Protein AF-A0A350YZQ4-F1 (afdb_monomer)

Solvent-accessible surface area (backbone atoms only — not comparable to full-atom values): 4929 Å² total; per-residue (Å²): 129,68,60,72,55,41,43,50,46,19,48,66,67,36,86,89,45,48,76,67,52,50,50,50,47,30,66,73,58,69,32,64,66,46,56,61,71,45,55,41,77,61,45,40,71,41,88,92,32,47,69,71,52,20,45,51,61,56,33,65,66,41,54,53,52,23,46,52,51,49,51,48,54,68,74,43,82,66,83,78,92,79,79,134

Sequence (84 aa):
MNETLLFKVALSLVPGIGSVLARNLISYVGSIEGIFREKSAHLMKIPGIGEVNARKICEARVMEQANHELEFIGKNQVHGSLVP

Secondary structure (DSSP, 8-state):
-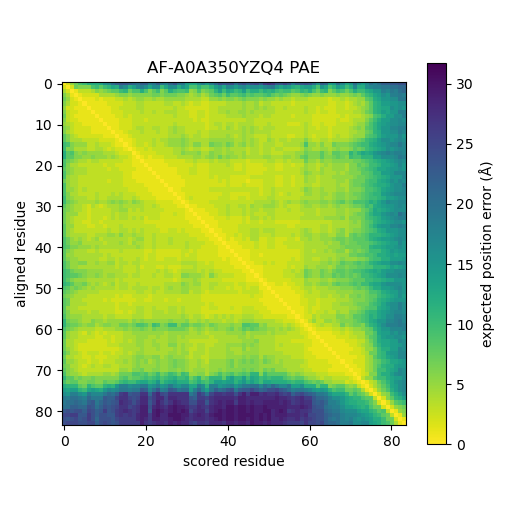-HHHHHHHHHHHSTT--HHHHHHHHHHHSSHHHHHHS-HHHHTTSTT--HHHHHHHH-HHHHHHHHHHHHHHHH-SS------

Mean predicted aligned error: 7.11 Å

Foldseek 3Di:
DPVLQLLVQLQVPQPQRDPVLQVQLCVQQVGSVSLLVDQLVSSCVGPSRHSSSSVSSPDVVSSVVSVVVVVCCVVPPDDDDDDD

Nearest PDB structures (foldseek):
  1x2i-assembly1_A  TM=8.522E-01  e=2.245E-02  Pyrococcus furiosus
  2bhn-assembly2_C-3  TM=7.712E-01  e=3.476E-02  Aeropyrum pernix
  2bgw-assembly1_B  TM=8.081E-01  e=7.072E-02  Aeropyrum pernix
  2bhn-assembly1_A  TM=7.537E-01  e=7.888E-02  Aeropyrum pernix
  9jpk-assembly1_B  TM=2.787E-01  e=7.763E+00  Achromobacter denitrificans

Radius of gyration: 13.78 Å; Cα contacts (8 Å, |Δi|>4): 75; chains: 1; bounding box: 28×34×33 Å

Structure (mmCIF, N/CA/C/O backbone):
data_AF-A0A350YZQ4-F1
#
_entry.id   AF-A0A350YZQ4-F1
#
loop_
_atom_site.group_PDB
_atom_site.id
_a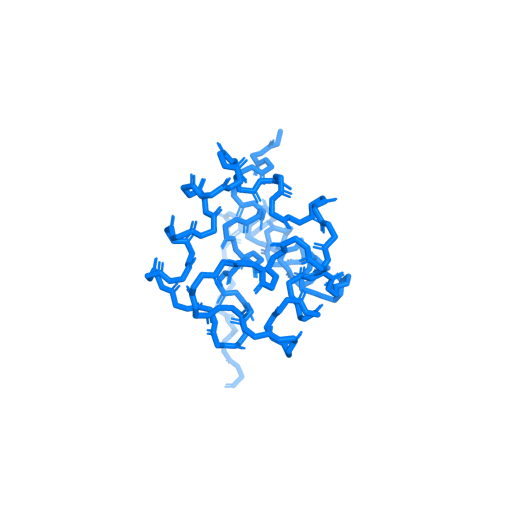tom_site.type_symbol
_atom_site.label_atom_id
_atom_site.label_alt_id
_atom_site.label_comp_id
_atom_site.label_asym_id
_atom_site.label_entity_id
_atom_site.label_seq_id
_atom_site.pdbx_PDB_ins_code
_atom_site.Cartn_x
_atom_site.Cartn_y
_atom_site.Cartn_z
_atom_site.occupancy
_atom_site.B_iso_or_equiv
_atom_site.auth_seq_id
_atom_site.auth_comp_id
_atom_site.auth_asym_id
_atom_s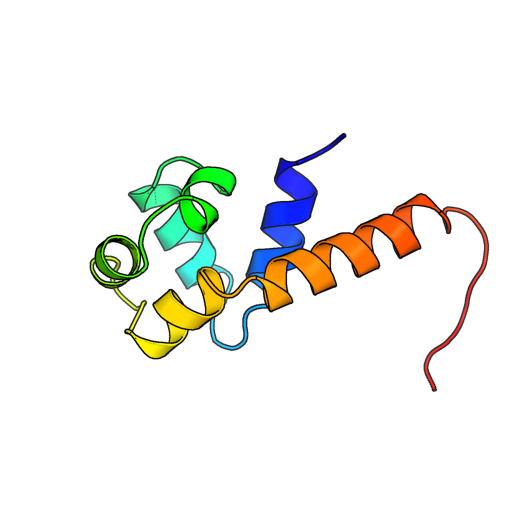ite.auth_atom_id
_atom_site.pdbx_PDB_model_num
ATOM 1 N N . MET A 1 1 ? -16.415 6.685 10.591 1.00 48.53 1 MET A N 1
ATOM 2 C CA . MET A 1 1 ? -14.967 6.948 10.426 1.00 48.53 1 MET A CA 1
ATOM 3 C C . MET A 1 1 ? -14.655 6.816 8.943 1.00 48.53 1 MET A C 1
ATOM 5 O O . MET A 1 1 ? -15.256 5.966 8.308 1.00 48.53 1 MET A O 1
ATOM 9 N N . ASN A 1 2 ? -13.827 7.686 8.361 1.00 62.66 2 ASN A N 1
ATOM 10 C CA . ASN A 1 2 ? -13.558 7.669 6.918 1.00 62.66 2 ASN A CA 1
ATOM 11 C C . ASN A 1 2 ? -12.589 6.524 6.566 1.00 62.66 2 ASN A C 1
ATOM 13 O O . ASN A 1 2 ? -11.397 6.762 6.389 1.00 62.66 2 ASN A O 1
ATOM 17 N N . GLU A 1 3 ? -13.092 5.294 6.458 1.00 71.44 3 GLU A N 1
ATOM 18 C CA . GLU A 1 3 ? -12.322 4.106 6.044 1.00 71.44 3 GLU A CA 1
ATOM 19 C C . GLU A 1 3 ? -11.595 4.355 4.710 1.00 71.44 3 GLU A C 1
ATOM 21 O O . GLU A 1 3 ? -10.404 4.090 4.573 1.00 71.44 3 GLU A O 1
ATOM 26 N N . THR A 1 4 ? -12.245 5.053 3.777 1.00 80.44 4 THR A N 1
ATOM 27 C CA . THR A 1 4 ? -11.643 5.535 2.525 1.00 80.44 4 THR A CA 1
ATOM 28 C C . THR A 1 4 ? -10.357 6.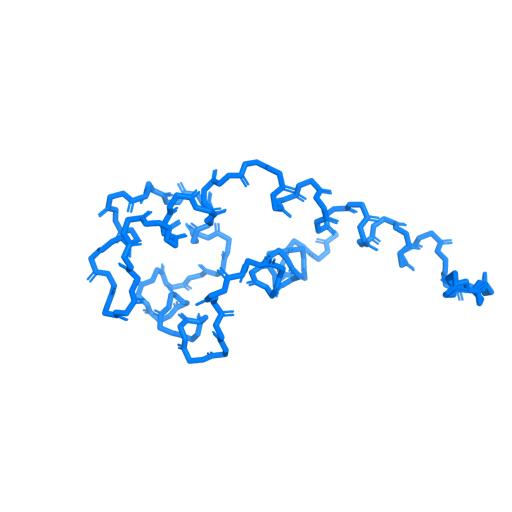348 2.718 1.00 80.44 4 THR A C 1
ATOM 30 O O . THR A 1 4 ? -9.461 6.266 1.879 1.00 80.44 4 THR A O 1
ATOM 33 N N . LEU A 1 5 ? -10.240 7.159 3.779 1.00 83.62 5 LEU A N 1
ATOM 34 C CA . LEU A 1 5 ? -9.012 7.917 4.053 1.00 83.62 5 LEU A CA 1
ATOM 35 C C . LEU A 1 5 ? -7.896 7.002 4.556 1.00 83.62 5 LEU A C 1
ATOM 37 O O . LEU A 1 5 ? -6.763 7.164 4.113 1.00 83.62 5 LEU A O 1
ATOM 41 N N . LEU A 1 6 ? -8.214 6.017 5.400 1.00 86.19 6 LEU A N 1
ATOM 42 C CA . LEU A 1 6 ? -7.244 5.037 5.902 1.00 86.19 6 LEU A CA 1
ATOM 43 C C . LEU A 1 6 ? -6.583 4.288 4.757 1.00 86.19 6 LEU A C 1
ATOM 45 O O . LEU A 1 6 ? -5.359 4.279 4.649 1.00 86.19 6 LEU A O 1
ATOM 49 N N . PHE A 1 7 ? -7.387 3.753 3.845 1.00 87.12 7 PHE A N 1
ATOM 50 C CA . PHE A 1 7 ? -6.864 3.036 2.691 1.00 87.12 7 PHE A CA 1
ATOM 51 C C . PHE A 1 7 ? -6.089 3.948 1.734 1.00 87.12 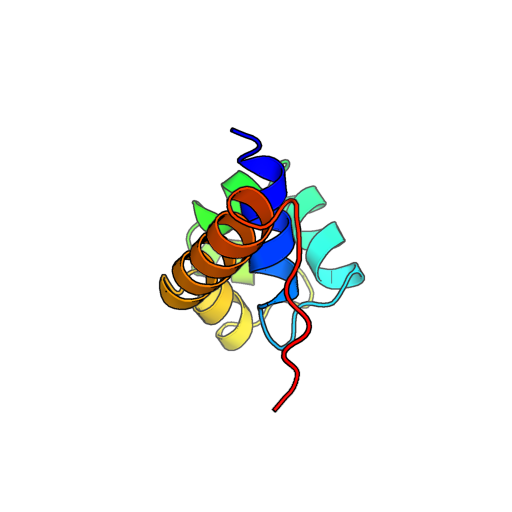7 PHE A C 1
ATOM 53 O O . PHE A 1 7 ? -5.122 3.500 1.126 1.00 87.12 7 PHE A O 1
ATOM 60 N N . LYS A 1 8 ? -6.450 5.234 1.613 1.00 85.44 8 LYS A N 1
ATOM 61 C CA . LYS A 1 8 ? -5.679 6.204 0.811 1.00 85.44 8 LYS A CA 1
ATOM 62 C C . LYS A 1 8 ? -4.300 6.470 1.408 1.00 85.44 8 LYS A C 1
ATOM 64 O O . LYS A 1 8 ? -3.320 6.465 0.666 1.00 85.44 8 LYS A O 1
ATOM 69 N N . VAL A 1 9 ? -4.226 6.682 2.723 1.00 87.94 9 VAL A N 1
ATOM 70 C CA . VAL A 1 9 ? -2.959 6.886 3.440 1.00 87.94 9 VAL A CA 1
ATOM 71 C C . VAL A 1 9 ? -2.110 5.622 3.353 1.00 87.94 9 VAL A C 1
ATOM 73 O O . VAL A 1 9 ? -0.968 5.695 2.913 1.00 87.94 9 VAL A O 1
ATOM 76 N N . ALA A 1 10 ? -2.696 4.456 3.640 1.00 88.62 10 ALA A N 1
ATOM 77 C CA . ALA A 1 10 ? -2.035 3.160 3.514 1.00 88.62 10 ALA A CA 1
ATOM 78 C C . ALA A 1 10 ? -1.415 2.981 2.129 1.00 88.62 10 ALA A C 1
ATOM 80 O O . ALA A 1 10 ? -0.234 2.673 2.015 1.00 88.62 10 ALA A O 1
ATOM 81 N N . LEU A 1 11 ? -2.171 3.252 1.065 1.00 87.62 11 LEU A N 1
ATOM 82 C CA . LEU A 1 11 ? -1.683 3.060 -0.295 1.00 87.62 11 LEU A CA 1
ATOM 83 C C . LEU A 1 11 ? -0.541 4.022 -0.650 1.00 87.62 11 LEU A C 1
ATOM 85 O O . LEU A 1 11 ? 0.382 3.634 -1.361 1.00 87.62 11 LEU A O 1
ATOM 89 N N . SER A 1 12 ? -0.578 5.248 -0.119 1.00 85.31 12 SER A N 1
ATOM 90 C CA . SER A 1 12 ? 0.498 6.233 -0.268 1.00 85.31 12 SER A CA 1
ATOM 91 C C . SER A 1 12 ? 1.757 5.875 0.528 1.00 85.31 12 SER A C 1
ATOM 93 O O . SER A 1 12 ? 2.847 6.303 0.153 1.00 85.31 12 SER A O 1
ATOM 95 N N . LEU A 1 13 ? 1.621 5.105 1.610 1.00 87.06 13 LEU A N 1
ATOM 96 C CA . LEU A 1 13 ? 2.739 4.600 2.407 1.00 87.06 13 LEU A CA 1
ATOM 97 C C . LEU A 1 13 ? 3.415 3.382 1.762 1.00 87.06 13 LEU A C 1
ATOM 99 O O . LEU A 1 13 ? 4.528 3.038 2.156 1.00 87.06 13 LEU A O 1
ATOM 103 N N . VAL A 1 14 ? 2.789 2.729 0.772 1.00 87.25 14 VAL A N 1
ATOM 104 C CA . VAL A 1 14 ? 3.389 1.574 0.093 1.00 87.25 14 VAL A CA 1
ATOM 105 C C . VAL A 1 14 ? 4.528 2.032 -0.831 1.00 87.25 14 VAL A C 1
ATOM 107 O O . VAL A 1 14 ? 4.282 2.641 -1.878 1.00 87.25 14 VAL A O 1
ATOM 110 N N . PRO A 1 15 ? 5.791 1.673 -0.535 1.00 82.00 15 PRO A N 1
ATOM 111 C CA . PRO A 1 15 ? 6.915 2.084 -1.359 1.00 82.00 15 PRO A CA 1
ATOM 112 C C . PRO A 1 15 ? 6.888 1.356 -2.705 1.00 82.00 15 PRO A C 1
ATOM 114 O O . PRO A 1 15 ? 7.001 0.125 -2.764 1.00 82.00 15 PRO A O 1
ATOM 117 N N . GLY A 1 16 ? 6.793 2.142 -3.778 1.00 84.06 16 GLY A N 1
ATOM 118 C CA . GLY A 1 16 ? 6.666 1.656 -5.152 1.00 84.06 16 GLY A CA 1
ATOM 119 C C . GLY A 1 16 ? 5.255 1.779 -5.729 1.00 84.06 16 GLY A C 1
ATOM 120 O O . GLY A 1 16 ? 5.085 1.483 -6.907 1.00 84.06 16 GLY A O 1
ATOM 121 N N . ILE A 1 17 ? 4.266 2.243 -4.954 1.00 87.44 17 ILE A N 1
ATOM 122 C CA . ILE A 1 17 ? 2.914 2.545 -5.441 1.00 87.44 17 ILE A CA 1
ATOM 123 C C . ILE A 1 17 ? 2.745 4.057 -5.589 1.00 87.44 17 ILE A C 1
ATOM 125 O O . ILE A 1 17 ? 2.483 4.781 -4.636 1.00 87.44 17 ILE A O 1
ATOM 129 N N . GLY A 1 18 ? 2.911 4.541 -6.819 1.00 82.69 18 GLY A N 1
ATOM 130 C CA . GLY A 1 18 ? 2.616 5.929 -7.171 1.00 82.69 18 GLY A CA 1
ATOM 131 C C . GLY A 1 18 ? 1.137 6.159 -7.493 1.00 82.69 18 GLY A C 1
ATOM 132 O O . GLY A 1 18 ? 0.344 5.222 -7.592 1.00 82.69 18 GLY A O 1
ATOM 133 N N . SER A 1 19 ? 0.780 7.415 -7.766 1.00 83.88 19 SER A N 1
ATOM 134 C CA . SER A 1 19 ? -0.580 7.836 -8.148 1.00 83.88 19 SER A CA 1
ATOM 135 C C . SER A 1 19 ? -1.150 7.084 -9.361 1.00 83.88 19 SER A C 1
ATOM 137 O O . SER A 1 19 ? -2.347 6.799 -9.405 1.00 83.88 19 SER A O 1
ATOM 139 N N . VAL A 1 20 ? -0.300 6.713 -10.324 1.00 88.75 20 VAL A N 1
ATOM 140 C CA . VAL A 1 20 ? -0.690 5.925 -11.507 1.00 88.75 20 VAL A CA 1
ATOM 141 C C . VAL A 1 20 ? -1.088 4.501 -11.117 1.00 88.75 20 VAL A C 1
ATOM 143 O O . VAL A 1 20 ? -2.179 4.050 -11.459 1.00 88.75 20 VAL A O 1
ATOM 146 N N . LEU A 1 21 ? -0.239 3.806 -10.354 1.00 88.88 21 LEU A N 1
ATOM 147 C CA . LEU A 1 21 ? -0.521 2.445 -9.892 1.00 88.88 21 LEU A CA 1
ATOM 148 C C . LEU A 1 21 ? -1.732 2.419 -8.960 1.00 88.88 21 LEU A C 1
ATOM 150 O O . LEU A 1 21 ? -2.581 1.543 -9.091 1.00 88.88 21 LEU A O 1
ATOM 154 N N . ALA A 1 22 ? -1.862 3.422 -8.092 1.00 87.88 22 ALA A N 1
ATOM 155 C CA . ALA A 1 22 ? -3.031 3.615 -7.245 1.00 87.88 22 ALA A CA 1
ATOM 156 C C . ALA A 1 22 ? -4.325 3.723 -8.056 1.00 87.88 22 ALA A C 1
ATOM 158 O O . ALA A 1 22 ? -5.308 3.042 -7.768 1.00 87.88 22 ALA A O 1
ATOM 159 N N . ARG A 1 23 ? -4.324 4.539 -9.114 1.00 88.56 23 ARG A N 1
ATOM 160 C CA . ARG A 1 23 ? -5.475 4.677 -10.010 1.00 88.56 23 ARG A CA 1
ATOM 161 C C . ARG A 1 23 ? -5.783 3.371 -10.740 1.00 88.56 23 ARG A C 1
ATOM 163 O O . ARG A 1 23 ? -6.959 3.028 -10.858 1.00 88.56 23 ARG A O 1
ATOM 170 N N . ASN A 1 24 ? -4.764 2.643 -11.195 1.00 90.31 24 ASN A N 1
ATOM 171 C CA . ASN A 1 24 ? -4.949 1.344 -11.844 1.00 90.31 24 ASN A CA 1
ATOM 172 C C . ASN A 1 24 ? -5.572 0.332 -10.881 1.00 90.31 24 ASN A C 1
ATOM 174 O O . ASN A 1 24 ? -6.549 -0.313 -11.244 1.00 90.31 24 ASN A O 1
ATOM 178 N N . LEU A 1 25 ? -5.068 0.255 -9.646 1.00 89.75 25 LEU A N 1
ATOM 179 C CA . LEU A 1 25 ? -5.605 -0.602 -8.590 1.00 89.75 25 LEU A CA 1
ATOM 180 C C . LEU A 1 25 ? -7.084 -0.302 -8.319 1.00 89.75 25 LEU A C 1
ATOM 182 O O . LEU A 1 25 ? -7.907 -1.212 -8.332 1.00 89.75 25 LEU A O 1
ATOM 186 N N . ILE A 1 26 ? -7.438 0.975 -8.151 1.00 89.12 26 ILE A N 1
ATOM 187 C CA . ILE A 1 26 ? -8.831 1.388 -7.924 1.00 89.12 26 ILE A CA 1
ATOM 188 C C . ILE A 1 26 ? -9.703 1.066 -9.142 1.00 89.12 26 ILE A C 1
ATOM 190 O O . ILE A 1 26 ? -10.834 0.630 -8.972 1.00 89.12 26 ILE A O 1
ATOM 194 N N . SER A 1 27 ? -9.192 1.248 -10.360 1.00 90.56 27 SER A N 1
ATOM 195 C CA . SER A 1 27 ? -9.952 0.972 -11.587 1.00 90.56 27 SER A CA 1
ATOM 196 C C . SER A 1 27 ? -10.183 -0.526 -11.805 1.00 90.56 27 SER A C 1
ATOM 198 O O . SER A 1 27 ? -11.246 -0.907 -12.278 1.00 90.56 27 SER A O 1
ATOM 200 N N . TYR A 1 28 ? -9.209 -1.371 -11.451 1.00 91.12 28 TYR A N 1
ATOM 201 C CA . TYR A 1 28 ? -9.305 -2.827 -11.600 1.00 91.12 28 TYR A CA 1
ATOM 202 C C . TYR A 1 28 ? -10.167 -3.473 -10.515 1.00 91.12 28 TYR A C 1
ATOM 204 O O . TYR A 1 28 ? -10.963 -4.360 -10.805 1.00 91.12 28 TYR A O 1
ATOM 212 N N . VAL A 1 29 ? -9.993 -3.043 -9.264 1.00 89.56 29 VAL A N 1
ATOM 213 C CA . VAL A 1 29 ? -10.704 -3.611 -8.111 1.00 89.56 29 VAL A CA 1
ATOM 214 C C . VAL A 1 29 ? -12.073 -2.951 -7.913 1.00 89.56 29 VAL A C 1
ATOM 216 O O . VAL A 1 29 ? -12.980 -3.541 -7.337 1.00 89.56 29 VAL A O 1
ATOM 219 N N . GLY A 1 30 ? -12.243 -1.716 -8.384 1.00 87.06 30 GLY A N 1
ATOM 220 C CA . GLY A 1 30 ? -13.472 -0.930 -8.264 1.00 87.06 30 GLY A CA 1
ATOM 221 C C . GLY A 1 30 ? -13.623 -0.193 -6.932 1.00 87.06 30 GLY A C 1
ATOM 222 O O . GLY A 1 30 ? -14.531 0.621 -6.779 1.00 87.06 30 GLY A O 1
ATOM 223 N N . SER A 1 31 ? -12.758 -0.443 -5.947 1.00 87.44 31 SER A N 1
ATOM 224 C CA . SER A 1 31 ? -12.802 0.216 -4.636 1.00 87.44 31 SER A CA 1
ATOM 225 C C . SER A 1 31 ? -11.449 0.170 -3.948 1.00 87.44 31 SER A C 1
ATOM 227 O O . SER A 1 31 ? -10.748 -0.836 -4.027 1.00 87.44 31 SER A O 1
ATOM 229 N N . ILE A 1 32 ? -11.096 1.241 -3.230 1.00 86.88 32 ILE A N 1
ATOM 230 C CA . ILE A 1 32 ? -9.794 1.313 -2.560 1.00 86.88 32 ILE A CA 1
ATOM 231 C C . ILE A 1 32 ? -9.668 0.301 -1.414 1.00 86.88 32 ILE A C 1
ATOM 233 O O . ILE A 1 32 ? -8.617 -0.296 -1.229 1.00 86.88 32 ILE A O 1
ATOM 237 N N . GLU A 1 33 ? -10.759 0.046 -0.696 1.00 87.44 33 GLU A N 1
ATOM 238 C CA . GLU A 1 33 ? -10.821 -0.938 0.395 1.00 87.44 33 GLU A CA 1
ATOM 239 C C . GLU A 1 33 ? -10.680 -2.363 -0.141 1.00 87.44 33 GLU A C 1
ATOM 241 O O . GLU A 1 33 ? -10.023 -3.216 0.454 1.00 87.44 33 GLU A O 1
ATOM 2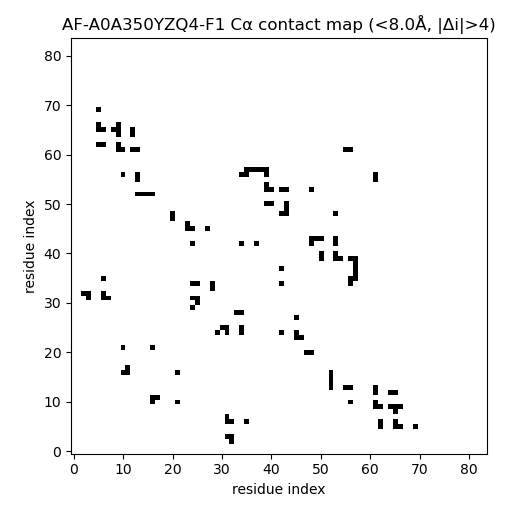46 N N . GLY A 1 34 ? -11.275 -2.603 -1.315 1.00 88.25 34 GLY A N 1
ATOM 247 C CA . GLY A 1 34 ? -11.181 -3.873 -2.020 1.00 88.25 34 GLY A CA 1
ATOM 248 C C . GLY A 1 34 ? -9.733 -4.240 -2.322 1.00 88.25 34 GLY A C 1
ATOM 249 O O . GLY A 1 34 ? -9.382 -5.407 -2.231 1.00 88.25 34 GLY A O 1
ATOM 250 N N . ILE A 1 35 ? -8.868 -3.258 -2.598 1.00 88.88 35 ILE A N 1
ATOM 251 C CA . ILE A 1 35 ? -7.448 -3.500 -2.895 1.00 88.88 35 ILE A CA 1
ATOM 252 C C . ILE A 1 35 ? -6.751 -4.198 -1.721 1.00 88.88 35 ILE A C 1
ATOM 254 O O . ILE A 1 35 ? -5.973 -5.121 -1.937 1.00 88.88 35 ILE A O 1
ATOM 258 N N . PHE A 1 36 ? -7.049 -3.781 -0.488 1.00 86.88 36 PHE A N 1
ATOM 259 C CA . PHE A 1 36 ? -6.463 -4.353 0.729 1.00 86.88 36 PHE A CA 1
ATOM 260 C C . PHE A 1 36 ? -7.169 -5.632 1.198 1.00 86.88 36 PHE A C 1
ATOM 262 O O . PHE A 1 36 ? -6.634 -6.366 2.024 1.00 86.88 36 PHE A O 1
ATOM 269 N N . ARG A 1 37 ? -8.372 -5.908 0.682 1.00 88.00 37 ARG A N 1
ATOM 270 C CA . ARG A 1 37 ? -9.119 -7.153 0.927 1.00 88.00 37 ARG A CA 1
ATOM 271 C C . ARG A 1 37 ? -8.833 -8.242 -0.104 1.00 88.00 37 ARG A C 1
ATOM 273 O O . ARG A 1 37 ? -9.068 -9.418 0.166 1.00 88.00 37 ARG A O 1
ATOM 280 N N . GLU A 1 38 ? -8.355 -7.856 -1.278 1.00 89.62 38 GLU A N 1
ATOM 281 C CA . GLU A 1 38 ? -8.008 -8.765 -2.357 1.00 89.62 38 GLU A CA 1
ATOM 282 C C . GLU A 1 38 ? -6.713 -9.525 -2.069 1.00 89.62 38 GLU A C 1
ATOM 284 O O . GLU A 1 38 ? -5.805 -9.062 -1.379 1.00 89.62 38 GLU A O 1
ATOM 289 N N . LYS A 1 39 ? -6.603 -10.723 -2.645 1.00 89.12 39 LYS A N 1
ATOM 290 C CA . LYS A 1 39 ? -5.380 -11.524 -2.536 1.00 89.12 39 LYS A CA 1
ATOM 291 C C . LYS A 1 39 ? -4.272 -10.914 -3.391 1.00 89.12 39 LYS A C 1
ATOM 293 O O . LYS A 1 39 ? -4.517 -10.490 -4.520 1.00 89.12 39 LYS A O 1
ATOM 298 N N . SER A 1 40 ? -3.027 -11.017 -2.926 1.00 88.12 40 SER A N 1
ATOM 299 C CA . SER A 1 40 ? -1.835 -10.606 -3.685 1.00 88.12 40 SER A CA 1
ATOM 300 C C . SER A 1 40 ? -1.809 -11.172 -5.115 1.00 88.12 40 SER A C 1
ATOM 302 O O . SER A 1 40 ? -1.453 -10.463 -6.050 1.00 88.12 40 SER A O 1
ATOM 304 N N . ALA A 1 41 ? -2.284 -12.405 -5.319 1.00 90.00 41 ALA A N 1
ATOM 305 C CA . ALA A 1 41 ? -2.412 -13.027 -6.640 1.00 90.00 41 ALA A CA 1
ATOM 306 C C . ALA A 1 41 ? -3.337 -12.280 -7.616 1.00 90.00 41 ALA A C 1
ATOM 308 O O . ALA A 1 41 ? -3.086 -12.281 -8.819 1.00 90.00 41 ALA A O 1
ATOM 309 N N . HIS A 1 42 ? -4.400 -11.643 -7.124 1.00 90.31 42 HIS A N 1
ATOM 310 C CA . HIS A 1 42 ? -5.262 -10.794 -7.945 1.00 90.31 42 HIS A CA 1
ATOM 311 C C . HIS A 1 42 ? -4.623 -9.441 -8.221 1.00 90.31 42 HIS A C 1
ATOM 313 O O . HIS A 1 42 ? -4.651 -8.984 -9.362 1.00 90.31 42 HIS A O 1
ATOM 319 N N . LEU A 1 43 ? -3.955 -8.859 -7.227 1.00 89.31 43 LEU A N 1
ATOM 320 C CA . LEU A 1 43 ? -3.222 -7.608 -7.403 1.00 89.31 43 LEU A CA 1
ATOM 321 C C . LEU A 1 43 ? -2.102 -7.742 -8.446 1.00 89.31 43 LEU A C 1
ATOM 323 O O . LEU A 1 43 ? -1.908 -6.834 -9.243 1.00 89.31 43 LEU A O 1
ATOM 327 N N . MET A 1 44 ? -1.428 -8.895 -8.512 1.00 91.19 44 MET A N 1
ATOM 328 C CA . MET A 1 44 ? -0.398 -9.187 -9.522 1.00 91.19 44 MET A CA 1
ATOM 329 C C . MET A 1 44 ? -0.916 -9.225 -10.968 1.00 91.19 44 MET A C 1
ATOM 331 O O . MET A 1 44 ? -0.123 -9.123 -11.900 1.00 91.19 44 MET A O 1
ATOM 335 N N . LYS A 1 45 ? -2.230 -9.368 -11.190 1.00 89.88 45 LYS A N 1
ATOM 336 C CA . LYS A 1 45 ? -2.818 -9.293 -12.542 1.00 89.88 45 LYS A CA 1
ATOM 337 C C . LYS A 1 45 ? -2.880 -7.857 -13.069 1.00 89.88 45 LYS A C 1
ATOM 339 O O . LYS A 1 45 ? -3.157 -7.652 -14.248 1.00 89.88 45 LYS A O 1
ATOM 344 N N . ILE A 1 46 ? -2.670 -6.870 -12.201 1.00 89.44 46 ILE A N 1
ATOM 345 C CA . ILE A 1 46 ? -2.803 -5.457 -12.531 1.00 89.44 46 ILE A CA 1
ATOM 346 C C . ILE A 1 46 ? -1.495 -4.983 -13.174 1.00 89.44 46 ILE A C 1
ATOM 348 O O . ILE A 1 46 ? -0.416 -5.178 -12.606 1.00 89.44 46 ILE A O 1
ATOM 352 N N . PRO A 1 47 ? -1.553 -4.331 -14.345 1.00 86.50 47 PRO A N 1
ATOM 353 C CA . PRO A 1 47 ? -0.357 -3.887 -15.046 1.00 86.50 47 PRO A CA 1
ATOM 354 C C . PRO A 1 47 ? 0.453 -2.899 -14.194 1.00 86.50 47 PRO A C 1
ATOM 356 O O . PRO A 1 47 ? -0.056 -1.866 -13.750 1.00 86.50 47 PRO A O 1
ATOM 359 N N . GLY A 1 48 ? 1.729 -3.232 -13.981 1.00 86.19 48 GLY A N 1
ATOM 360 C CA . GLY A 1 48 ? 2.661 -2.467 -13.146 1.00 86.19 48 GLY A CA 1
ATOM 361 C C . GLY A 1 48 ? 2.703 -2.886 -11.669 1.00 86.19 48 GLY A C 1
ATOM 362 O O . GLY A 1 48 ? 3.522 -2.359 -10.915 1.00 86.19 48 GLY A O 1
ATOM 363 N N . ILE A 1 49 ? 1.883 -3.853 -11.246 1.00 89.25 49 ILE A N 1
ATOM 364 C CA . ILE A 1 49 ? 1.939 -4.448 -9.906 1.00 89.25 49 ILE A CA 1
ATOM 365 C C . ILE A 1 49 ? 2.635 -5.809 -9.986 1.00 89.25 49 ILE A C 1
ATOM 367 O O . ILE A 1 49 ? 2.048 -6.809 -10.381 1.00 89.25 49 ILE A O 1
ATOM 371 N N . GLY A 1 50 ? 3.910 -5.845 -9.597 1.00 88.81 50 GLY A N 1
ATOM 372 C CA . GLY A 1 50 ? 4.643 -7.100 -9.417 1.00 88.81 50 GLY A CA 1
ATOM 373 C C . GLY A 1 50 ? 4.366 -7.759 -8.062 1.00 88.81 50 GLY A C 1
ATOM 374 O O . GLY A 1 50 ? 3.767 -7.150 -7.174 1.00 88.81 50 GLY A O 1
ATOM 375 N N . GLU A 1 51 ? 4.885 -8.973 -7.872 1.00 89.38 51 GLU A N 1
ATOM 376 C CA . GLU A 1 51 ? 4.758 -9.750 -6.627 1.00 89.38 51 GLU A CA 1
ATOM 377 C C . GLU A 1 51 ? 5.177 -8.961 -5.383 1.00 89.38 51 GLU A C 1
ATOM 379 O O . GLU A 1 51 ? 4.459 -8.935 -4.385 1.00 89.38 51 GLU A O 1
ATOM 384 N N . VAL A 1 52 ? 6.301 -8.244 -5.467 1.00 88.38 52 VAL A N 1
ATOM 385 C CA . VAL A 1 52 ? 6.820 -7.423 -4.365 1.00 88.38 52 VAL A CA 1
ATOM 386 C C . VAL A 1 52 ? 5.809 -6.359 -3.938 1.00 88.38 52 VAL A C 1
ATOM 388 O O . VAL A 1 52 ? 5.557 -6.185 -2.749 1.00 88.38 52 VAL A O 1
ATOM 391 N N . ASN A 1 53 ? 5.212 -5.655 -4.900 1.00 89.06 53 ASN A N 1
ATOM 392 C CA . ASN A 1 53 ? 4.241 -4.600 -4.624 1.00 89.06 53 ASN A CA 1
ATOM 393 C C . ASN A 1 53 ? 2.923 -5.186 -4.112 1.00 89.06 53 ASN A C 1
ATOM 395 O O . ASN A 1 53 ? 2.384 -4.699 -3.123 1.00 89.06 53 ASN A O 1
ATOM 399 N N . ALA A 1 54 ? 2.441 -6.266 -4.731 1.00 90.00 54 ALA A N 1
ATOM 400 C CA . ALA A 1 54 ? 1.244 -6.972 -4.292 1.00 90.00 54 ALA A CA 1
ATOM 401 C C . ALA A 1 54 ? 1.372 -7.489 -2.852 1.00 90.00 54 ALA A C 1
ATOM 403 O O . ALA A 1 54 ? 0.426 -7.386 -2.073 1.00 90.00 54 ALA A O 1
ATOM 404 N N . ARG A 1 55 ? 2.547 -8.014 -2.479 1.00 89.25 55 ARG A N 1
ATOM 405 C CA . ARG A 1 55 ? 2.813 -8.468 -1.113 1.00 89.25 55 ARG A CA 1
ATOM 406 C C . ARG A 1 55 ? 2.791 -7.304 -0.134 1.00 89.25 55 ARG A C 1
ATOM 408 O O . ARG A 1 55 ? 2.058 -7.389 0.839 1.00 89.25 55 ARG A O 1
ATOM 415 N N . LYS A 1 56 ? 3.494 -6.208 -0.438 1.00 88.62 56 LYS A N 1
ATOM 416 C CA . LYS A 1 56 ? 3.520 -5.004 0.407 1.00 88.62 56 LYS A CA 1
ATOM 417 C C . LYS A 1 56 ? 2.135 -4.397 0.629 1.00 88.62 56 LYS A C 1
ATOM 419 O O . LYS A 1 56 ? 1.843 -3.961 1.730 1.00 88.62 56 LYS A O 1
ATOM 424 N N . ILE A 1 57 ? 1.280 -4.374 -0.395 1.00 87.50 57 ILE A N 1
ATOM 425 C CA . ILE A 1 57 ? -0.105 -3.890 -0.261 1.00 87.50 57 ILE A CA 1
ATOM 426 C C . ILE A 1 57 ? -0.892 -4.770 0.718 1.00 87.50 57 ILE A C 1
ATOM 428 O O . ILE A 1 57 ? -1.666 -4.262 1.521 1.00 87.50 57 ILE A O 1
ATOM 432 N N . CYS A 1 58 ? -0.677 -6.085 0.665 1.00 85.88 58 CYS A N 1
ATOM 433 C CA . CYS A 1 58 ? -1.335 -7.051 1.540 1.00 85.88 58 CYS A CA 1
ATOM 434 C C . CYS A 1 58 ? -0.667 -7.164 2.930 1.00 85.88 58 CYS A C 1
ATOM 436 O O . CYS A 1 58 ? -1.167 -7.889 3.792 1.00 85.88 58 CYS A O 1
ATOM 438 N N . GLU A 1 59 ? 0.468 -6.495 3.164 1.00 85.50 59 GLU A N 1
ATOM 439 C CA . GLU A 1 59 ? 1.166 -6.530 4.449 1.00 85.50 59 GLU A CA 1
ATOM 440 C C . GLU A 1 59 ? 0.416 -5.696 5.494 1.00 85.50 59 GLU A C 1
ATOM 442 O O . GLU A 1 59 ? 0.192 -4.496 5.328 1.00 85.50 59 GLU A O 1
ATOM 447 N N . ALA A 1 60 ? 0.105 -6.330 6.629 1.00 76.25 60 ALA A N 1
ATOM 448 C CA . ALA A 1 60 ? -0.601 -5.703 7.748 1.00 76.25 60 ALA A CA 1
ATOM 449 C C . ALA 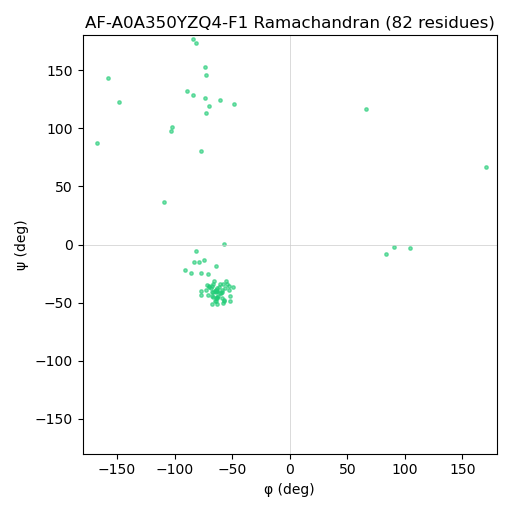A 1 60 ? 0.095 -4.430 8.261 1.00 76.25 60 ALA A C 1
ATOM 451 O O . ALA A 1 60 ? -0.571 -3.470 8.642 1.00 76.25 60 ALA A O 1
ATOM 452 N N . ARG A 1 61 ? 1.429 -4.378 8.170 1.00 83.44 61 ARG A N 1
ATOM 453 C CA . ARG A 1 61 ? 2.237 -3.243 8.622 1.00 83.44 61 ARG A CA 1
ATOM 454 C C . ARG A 1 61 ? 1.829 -1.917 7.974 1.00 83.44 61 ARG A C 1
ATOM 456 O O . ARG A 1 61 ? 1.840 -0.892 8.644 1.00 83.44 61 ARG A O 1
ATOM 463 N N . VAL A 1 62 ? 1.457 -1.922 6.693 1.00 85.38 62 VAL A N 1
ATOM 464 C CA . VAL A 1 62 ? 1.059 -0.696 5.979 1.00 85.38 62 VAL A CA 1
ATOM 465 C C . VAL A 1 62 ? -0.252 -0.149 6.543 1.00 85.38 62 VAL A C 1
ATOM 467 O O . VAL A 1 62 ? -0.389 1.056 6.752 1.00 85.38 62 VAL A O 1
ATOM 470 N N . MET A 1 63 ? -1.199 -1.042 6.834 1.00 84.50 63 MET A N 1
ATOM 471 C CA . MET A 1 63 ? -2.475 -0.689 7.452 1.00 84.50 63 MET A CA 1
ATOM 472 C C . MET A 1 63 ? -2.285 -0.185 8.884 1.00 84.50 63 MET A C 1
ATOM 474 O O . MET A 1 63 ? -2.899 0.810 9.259 1.00 84.50 63 MET A O 1
ATOM 478 N N . GLU A 1 64 ? -1.403 -0.813 9.665 1.00 86.19 64 GLU A N 1
ATOM 479 C CA . GLU A 1 64 ? -1.066 -0.353 11.017 1.00 86.19 64 GLU A CA 1
ATOM 480 C C . GLU A 1 64 ? -0.423 1.037 11.007 1.00 86.19 64 GLU A C 1
ATOM 482 O O . GLU A 1 64 ? -0.822 1.900 11.786 1.00 86.19 64 GLU A O 1
ATOM 487 N N . GLN A 1 65 ? 0.520 1.293 10.093 1.00 85.81 65 GLN A N 1
ATOM 488 C CA . GLN A 1 65 ? 1.143 2.613 9.954 1.00 85.81 65 GLN A CA 1
ATOM 489 C C . GLN A 1 65 ? 0.127 3.682 9.553 1.00 85.81 65 GLN A C 1
ATOM 491 O O . GLN A 1 65 ? 0.095 4.747 10.162 1.00 85.81 65 GLN A O 1
ATOM 496 N N . ALA A 1 66 ? -0.737 3.392 8.579 1.00 87.62 66 ALA A N 1
ATOM 497 C CA . ALA A 1 66 ? -1.782 4.321 8.162 1.00 87.62 66 ALA A CA 1
ATOM 498 C C . ALA A 1 66 ? -2.785 4.609 9.281 1.00 87.62 66 ALA A C 1
ATOM 500 O O . ALA A 1 66 ? -3.243 5.742 9.427 1.00 87.62 66 ALA A O 1
ATOM 501 N N . ASN A 1 67 ? -3.118 3.589 10.074 1.00 85.75 67 ASN A N 1
ATOM 502 C CA . ASN A 1 67 ? -4.014 3.739 11.208 1.00 85.75 67 ASN A CA 1
ATOM 503 C C . ASN A 1 67 ? -3.367 4.591 12.299 1.00 85.75 67 ASN A C 1
ATOM 505 O O . ASN A 1 67 ? -3.997 5.523 12.780 1.00 85.75 67 ASN A O 1
ATOM 509 N N . HIS A 1 68 ? -2.094 4.352 12.617 1.00 85.94 68 HIS A N 1
ATOM 510 C CA . HIS A 1 68 ? -1.348 5.174 13.566 1.00 85.94 68 HIS A CA 1
ATOM 511 C C . HIS A 1 68 ? -1.240 6.633 13.101 1.00 85.94 68 HIS A C 1
ATOM 513 O O . HIS A 1 68 ? -1.435 7.548 13.895 1.00 85.94 68 HIS A O 1
ATOM 519 N N . GLU A 1 69 ? -0.996 6.862 11.809 1.00 83.56 69 GLU A N 1
ATOM 520 C CA . GLU A 1 69 ? -0.938 8.202 11.221 1.00 83.56 69 GLU A CA 1
ATOM 521 C C . GLU A 1 69 ? -2.293 8.918 11.315 1.00 83.56 69 GLU A C 1
ATOM 523 O O . GLU A 1 69 ? -2.369 10.064 11.752 1.00 83.56 69 GLU A O 1
ATOM 528 N N . LEU A 1 70 ? -3.390 8.236 10.972 1.00 83.25 70 LEU A N 1
ATOM 529 C CA . LEU A 1 70 ? -4.735 8.804 11.077 1.00 83.25 70 LEU A CA 1
ATOM 530 C C . LEU A 1 70 ? -5.208 8.984 12.515 1.00 83.25 70 LEU A C 1
ATOM 532 O O . LEU A 1 70 ? -5.905 9.957 12.796 1.00 83.25 70 LEU A O 1
ATOM 536 N N . GLU A 1 71 ? -4.848 8.085 13.425 1.00 82.62 71 GLU A N 1
ATOM 537 C CA . GLU A 1 71 ? -5.101 8.253 14.853 1.00 82.62 71 GLU A CA 1
ATOM 538 C C . GLU A 1 71 ? -4.316 9.437 15.409 1.00 82.62 71 GLU A C 1
ATOM 540 O O . GLU A 1 71 ? -4.868 10.208 16.192 1.00 82.62 71 GLU A O 1
ATOM 545 N N . PHE A 1 72 ? -3.069 9.627 14.973 1.00 79.25 72 PHE A N 1
ATOM 546 C CA . PHE A 1 72 ? -2.268 10.788 15.336 1.00 79.25 72 PHE A CA 1
ATOM 547 C C . PHE A 1 72 ? -2.916 12.071 14.812 1.00 79.25 72 PHE A C 1
ATOM 549 O O . PHE A 1 72 ? -3.202 12.969 15.594 1.00 79.25 72 PHE A O 1
ATOM 556 N N . ILE A 1 73 ? -3.263 12.141 13.525 1.00 72.81 73 ILE A N 1
ATOM 557 C CA . ILE A 1 73 ? -3.910 13.320 12.921 1.00 72.81 73 ILE A CA 1
ATOM 558 C C . ILE A 1 73 ? -5.292 13.586 13.547 1.00 72.81 73 ILE A C 1
ATOM 560 O O . ILE A 1 73 ? -5.648 14.735 13.807 1.00 72.81 73 ILE A O 1
ATOM 564 N N . GLY A 1 74 ? -6.069 12.534 13.816 1.00 67.12 74 GLY A N 1
ATOM 565 C CA . GLY A 1 74 ? -7.410 12.613 14.399 1.00 67.12 74 GLY A CA 1
ATOM 566 C C . GLY A 1 7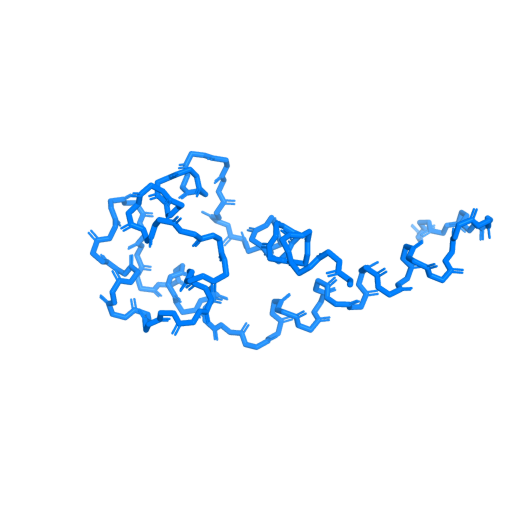4 ? -7.412 13.005 15.876 1.00 67.12 74 GLY A C 1
ATOM 567 O O . GLY A 1 74 ? -8.296 13.743 16.307 1.00 67.12 74 GLY A O 1
ATOM 568 N N . LYS A 1 75 ? -6.408 12.572 16.648 1.00 60.19 75 LYS A N 1
ATOM 569 C CA . LYS A 1 75 ? -6.193 13.035 18.028 1.00 60.19 75 LYS A CA 1
ATOM 570 C C . LYS A 1 75 ? -5.556 14.422 18.083 1.00 60.19 75 LYS A C 1
ATOM 572 O O . LYS A 1 75 ? -5.765 15.133 19.060 1.00 60.19 75 LYS A O 1
ATOM 577 N N . ASN A 1 76 ? -4.829 14.826 17.042 1.00 54.97 76 ASN A N 1
ATOM 578 C CA . ASN A 1 76 ? -4.001 16.028 17.034 1.00 54.97 76 ASN A CA 1
ATOM 579 C C . ASN A 1 76 ? -4.552 17.165 16.155 1.00 54.97 76 ASN A C 1
ATOM 581 O O . ASN A 1 76 ? -3.786 17.942 15.583 1.00 54.97 76 ASN A O 1
ATOM 585 N N . GLN A 1 77 ? -5.877 17.347 16.109 1.00 49.91 77 GLN A N 1
ATOM 586 C CA . GLN A 1 77 ? -6.500 18.560 15.549 1.00 49.91 77 GLN A CA 1
ATOM 587 C C . GLN A 1 77 ? -6.047 19.873 16.228 1.00 49.91 77 GLN A C 1
ATOM 589 O O . GLN A 1 77 ? -6.462 20.944 15.797 1.00 49.91 77 GLN A O 1
ATOM 594 N N . VAL A 1 78 ? -5.157 19.839 17.224 1.00 54.16 78 VAL A N 1
ATOM 595 C CA . VAL A 1 78 ? -4.476 21.018 17.764 1.00 54.16 78 VAL A CA 1
ATOM 596 C C . VAL A 1 78 ? -3.066 20.662 18.254 1.00 54.16 78 VAL A C 1
ATOM 598 O O . VAL A 1 78 ? -2.911 19.845 19.148 1.00 54.16 78 VAL A O 1
ATOM 601 N N . HIS A 1 79 ? -2.068 21.359 17.699 1.00 47.44 79 HIS A N 1
ATOM 602 C CA . HIS A 1 79 ? -0.672 21.495 18.150 1.00 47.44 79 HIS A CA 1
ATOM 603 C C . HIS A 1 79 ? 0.238 20.264 18.122 1.00 47.44 79 HIS A C 1
ATOM 605 O O . HIS A 1 79 ? 0.065 19.319 18.876 1.00 47.44 79 HIS A O 1
ATOM 611 N N . GLY A 1 80 ? 1.298 20.318 17.313 1.00 42.50 80 GLY A N 1
ATOM 612 C CA . GLY A 1 80 ? 2.363 19.323 17.401 1.00 42.50 80 GLY A CA 1
ATOM 613 C C . GLY A 1 80 ? 3.366 19.392 16.266 1.00 42.50 80 GLY A C 1
ATOM 614 O O . GLY A 1 80 ? 3.446 18.478 15.459 1.00 42.50 80 GLY A O 1
ATOM 615 N N . SER A 1 81 ? 4.130 20.483 16.206 1.00 51.22 81 SER A N 1
ATOM 616 C CA . SER A 1 81 ? 5.464 20.464 15.603 1.00 51.22 81 SER A CA 1
ATOM 617 C C . SER A 1 81 ? 6.228 19.279 16.181 1.00 51.22 81 SER A C 1
ATOM 61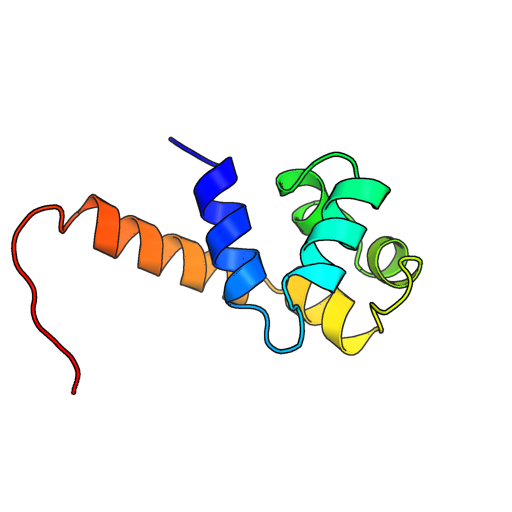9 O O . SER A 1 81 ? 6.362 19.244 17.397 1.00 51.22 81 SER A O 1
ATOM 621 N N . LEU A 1 82 ? 6.692 18.337 15.360 1.00 45.22 82 LEU A N 1
ATOM 622 C CA . LEU A 1 82 ? 7.798 17.427 15.676 1.00 45.22 82 LEU A CA 1
ATOM 623 C C . LEU A 1 82 ? 8.236 16.728 14.382 1.00 45.22 82 LEU A C 1
ATOM 625 O O . LEU A 1 82 ? 7.760 15.658 14.014 1.00 45.22 82 LEU A O 1
ATOM 629 N N . VAL A 1 83 ? 9.150 17.392 13.682 1.00 38.56 83 VAL A N 1
ATOM 630 C CA . VAL A 1 83 ? 10.204 16.720 12.921 1.00 38.56 83 VAL A CA 1
ATOM 631 C C . VAL A 1 83 ? 11.392 16.544 13.879 1.00 38.56 83 VAL A C 1
ATOM 633 O O . VAL A 1 83 ? 11.696 17.506 14.591 1.00 38.56 83 VAL A O 1
ATOM 636 N N . PRO A 1 84 ? 12.009 15.353 13.975 1.00 44.50 84 PRO A N 1
ATOM 637 C CA . PRO A 1 84 ? 13.296 15.195 14.648 1.00 44.50 84 PRO A CA 1
ATOM 638 C C . PRO A 1 84 ? 14.429 15.886 13.878 1.00 44.50 84 PRO A C 1
ATOM 640 O O . PRO A 1 84 ? 14.318 16.012 12.635 1.00 44.50 84 PRO A O 1
#

pLDDT: mean 81.12, std 13.58, range [38.56, 91.19]